Protein AF-A0A9Q1DMK6-F1 (afdb_monomer_lite)

InterPro domains:
  IPR000500 Connexin [PR00206] (21-45)
  IPR000500 Connexin [PR00206] (52-74)
  IPR000500 Connexin [PR00206] (77-97)
  IPR000500 Connexin [PTHR11984] (1-114)
  IPR013092 Connexin, N-terminal [PF00029] (3-122)
  IPR013092 Connexin, N-terminal [SM00037] (43-76)
  IPR017990 Connexin, conserved site [PS00407] (54-67)
  IPR038359 Connexin, N-terminal domain superfamily [G3DSA:1.20.1440.80] (2-142)

Foldseek 3Di:
DDCPVVVVVLLVLLQDDDDPPVNVVVSVVLVVLVVCCVVCVCPPVVCVLVPQDDPDPDPPPSVVVCCVVPVDDPSNVSVVVSCVVCVVSSVVSVVVVVVVVVVVVVVVVVVVVVVVVVVVVVVVVVVVVVPDDPPPDPCPDDDDD

pLDDT: mean 74.29, std 15.02, range [36.53, 93.12]

Secondary structure (DSSP, 8-state):
---HHHHHHHHHHTTSSS-HHHHHHHHHHHHHHHHHHHHHHHHHSSSHHHH---S---TTHHHHHHHHH-SS-HHHHHHHHHHHHHHHHHHHHHHHHHHHHHHHHHHHHHHHHHHHHHHHHHHHHHHHHHTS-TT-S--------

Sequence (145 aa):
MGDWSFLATLLDKVQTHSTVVGKVWLTVLFVFRILVLSAGAEKVWGDEQSGFICNTQQPGCKNVCYDHAFPISHIRFWVMQIIFVSTPTLLYLGHVMLIVHKENKLRRRLQNQVCHTLKKTVTDIETLTEKVPPDSLPSSQKLSS

Structure (mmCIF, N/CA/C/O backbone):
data_AF-A0A9Q1DMK6-F1
#
_entry.id   AF-A0A9Q1DMK6-F1
#
loop_
_atom_site.group_PDB
_atom_site.id
_atom_site.type_symbol
_atom_site.label_atom_id
_atom_site.label_alt_id
_atom_site.label_comp_id
_atom_site.label_asym_id
_atom_site.label_entity_id
_atom_site.label_seq_id
_atom_site.pdbx_PDB_ins_code
_atom_site.Cartn_x
_atom_site.Cartn_y
_atom_site.Cartn_z
_atom_site.occupancy
_atom_site.B_iso_or_equiv
_atom_site.auth_seq_id
_atom_site.auth_comp_id
_atom_site.auth_asym_id
_atom_site.auth_atom_id
_atom_site.pdbx_PDB_model_num
ATOM 1 N N . MET A 1 1 ? -10.652 14.085 2.291 1.00 39.91 1 MET A N 1
ATOM 2 C CA . MET A 1 1 ? -10.994 13.169 1.183 1.00 39.91 1 MET A CA 1
ATOM 3 C C . MET A 1 1 ? -9.686 12.568 0.700 1.00 39.91 1 MET A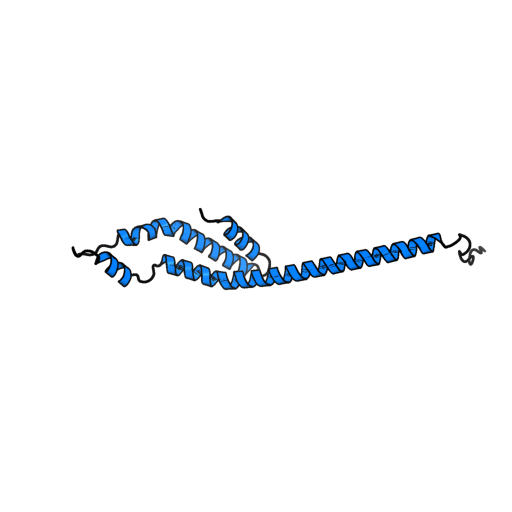 C 1
ATOM 5 O O . MET A 1 1 ? -8.922 13.277 0.071 1.00 39.91 1 MET A O 1
ATOM 9 N N . GLY A 1 2 ? -9.351 11.358 1.156 1.00 49.00 2 GLY A N 1
ATOM 10 C CA . GLY A 1 2 ? -8.062 10.722 0.856 1.00 49.00 2 GLY A CA 1
ATOM 11 C C . GLY A 1 2 ? -8.008 10.211 -0.582 1.00 49.00 2 GLY A C 1
ATOM 12 O O . GLY A 1 2 ? -9.018 9.749 -1.105 1.00 49.00 2 GLY A O 1
ATOM 13 N N . ASP A 1 3 ? -6.845 10.315 -1.219 1.00 58.41 3 ASP A N 1
ATOM 14 C CA . ASP A 1 3 ? -6.626 10.000 -2.632 1.00 58.41 3 ASP A CA 1
ATOM 15 C C . ASP A 1 3 ? -6.710 8.491 -2.926 1.00 58.41 3 ASP A C 1
ATOM 17 O O . ASP A 1 3 ? -5.711 7.776 -3.033 1.00 58.41 3 ASP A O 1
ATOM 21 N N . TRP A 1 4 ? -7.934 7.996 -3.112 1.00 59.25 4 TRP A N 1
ATOM 22 C CA . TRP A 1 4 ? -8.226 6.630 -3.564 1.00 59.25 4 TRP A CA 1
ATOM 23 C C . TRP A 1 4 ? -7.644 6.317 -4.955 1.00 59.25 4 TRP A C 1
ATOM 25 O O . TRP A 1 4 ? -7.402 5.155 -5.285 1.00 59.25 4 TRP A O 1
ATOM 35 N N . SER A 1 5 ? -7.367 7.349 -5.759 1.00 57.75 5 SER A N 1
ATOM 36 C CA . SER A 1 5 ? -6.765 7.230 -7.093 1.00 57.75 5 SER A CA 1
ATOM 37 C C . SER A 1 5 ? -5.339 6.672 -7.049 1.00 57.75 5 SER A C 1
ATOM 39 O O . SER A 1 5 ? -4.951 5.887 -7.917 1.00 57.75 5 SER A O 1
ATOM 41 N N . PHE A 1 6 ? -4.562 7.013 -6.017 1.00 58.47 6 PHE A N 1
ATOM 42 C CA . PHE A 1 6 ? -3.190 6.535 -5.855 1.00 58.47 6 PHE A CA 1
ATOM 43 C C . PHE A 1 6 ? -3.158 5.047 -5.495 1.00 58.47 6 PHE A C 1
ATOM 45 O O . PHE A 1 6 ? -2.392 4.281 -6.083 1.00 58.47 6 PHE A O 1
ATOM 52 N N . LEU A 1 7 ? -4.055 4.619 -4.598 1.00 61.12 7 LEU A N 1
ATOM 53 C CA . LEU A 1 7 ? -4.217 3.210 -4.239 1.00 61.12 7 LEU A CA 1
ATOM 54 C C . LEU A 1 7 ? -4.661 2.373 -5.448 1.00 61.12 7 LEU A C 1
ATOM 56 O O . LEU A 1 7 ? -4.117 1.295 -5.682 1.00 61.12 7 LEU A O 1
ATOM 60 N N . ALA A 1 8 ? -5.597 2.898 -6.247 1.00 60.78 8 ALA A N 1
ATOM 61 C CA . ALA A 1 8 ? -6.071 2.252 -7.469 1.00 60.78 8 ALA A CA 1
ATOM 62 C C . ALA A 1 8 ? -4.956 2.112 -8.521 1.00 60.78 8 ALA A C 1
ATOM 64 O O . ALA A 1 8 ? -4.779 1.046 -9.105 1.00 60.78 8 ALA A O 1
ATOM 65 N N . THR A 1 9 ? -4.144 3.156 -8.708 1.00 62.00 9 THR A N 1
ATOM 66 C CA . THR A 1 9 ? -3.022 3.140 -9.664 1.00 62.00 9 THR A CA 1
ATOM 67 C C . THR A 1 9 ? -1.906 2.182 -9.229 1.00 62.00 9 THR A C 1
ATOM 69 O O . THR A 1 9 ? -1.246 1.559 -10.065 1.00 62.00 9 THR A O 1
ATOM 72 N N . LEU A 1 10 ? -1.679 2.047 -7.919 1.00 61.41 10 LEU A N 1
ATOM 73 C CA . LEU A 1 10 ? -0.743 1.065 -7.372 1.00 61.41 10 LEU A CA 1
ATOM 74 C C . LEU A 1 10 ? -1.257 -0.368 -7.547 1.00 61.41 10 LEU A C 1
ATOM 76 O O . LEU A 1 10 ? -0.474 -1.234 -7.932 1.00 61.41 10 LEU A O 1
ATOM 80 N N . LEU A 1 11 ? -2.552 -0.606 -7.324 1.00 62.22 11 LEU A N 1
ATOM 81 C CA . LEU A 1 11 ? -3.195 -1.906 -7.540 1.00 62.22 11 LEU A CA 1
ATOM 82 C C . LEU A 1 11 ? -3.091 -2.377 -8.995 1.00 62.22 11 LEU A C 1
ATOM 84 O O . LEU A 1 11 ? -2.756 -3.536 -9.234 1.00 62.22 11 LEU A O 1
ATOM 88 N N . ASP A 1 12 ? -3.285 -1.474 -9.952 1.00 60.03 12 ASP A N 1
ATOM 89 C CA . ASP A 1 12 ? -3.225 -1.787 -11.385 1.00 60.03 12 ASP A CA 1
ATOM 90 C C . ASP A 1 12 ? -1.797 -2.166 -11.840 1.00 60.03 12 ASP A C 1
ATOM 92 O O . ASP A 1 12 ? -1.575 -3.123 -12.587 1.00 60.03 12 ASP A O 1
ATOM 96 N N . LYS A 1 13 ? -0.774 -1.498 -11.287 1.00 58.75 13 LYS A N 1
ATOM 97 C CA . LYS A 1 13 ? 0.644 -1.811 -11.555 1.00 58.75 13 LYS A CA 1
ATOM 98 C C . LYS A 1 13 ? 1.130 -3.123 -10.940 1.00 58.75 13 LYS A C 1
ATOM 100 O O . LYS A 1 13 ? 2.105 -3.695 -11.432 1.00 58.75 13 LYS A O 1
ATOM 105 N N . VAL A 1 14 ? 0.474 -3.634 -9.895 1.00 56.94 14 VAL A N 1
ATOM 106 C CA . VAL A 1 14 ? 0.814 -4.932 -9.278 1.00 56.94 14 VAL A CA 1
ATOM 107 C C . VAL A 1 14 ? 0.598 -6.094 -10.253 1.00 56.94 14 VAL A C 1
ATOM 109 O O . VAL A 1 14 ? 1.218 -7.155 -10.113 1.00 56.94 14 VAL A O 1
ATOM 112 N N . GLN A 1 15 ? -0.215 -5.915 -11.292 1.00 51.44 15 GLN A N 1
ATOM 113 C CA . GLN A 1 15 ? -0.756 -7.017 -12.081 1.00 51.44 15 GLN A CA 1
ATOM 114 C C . GLN A 1 15 ? 0.221 -7.635 -13.103 1.00 51.44 15 GLN A C 1
ATOM 116 O O . GLN A 1 15 ? 0.090 -8.811 -13.431 1.00 51.44 15 GLN A O 1
ATOM 121 N N . THR A 1 16 ? 1.295 -6.964 -13.530 1.00 55.47 16 THR A N 1
ATOM 122 C CA . THR A 1 16 ? 1.891 -7.287 -14.850 1.00 55.47 16 THR A CA 1
ATOM 123 C C . THR A 1 16 ? 2.952 -8.412 -14.917 1.00 55.47 16 THR A C 1
ATOM 125 O O . THR A 1 16 ? 3.213 -8.911 -16.001 1.00 55.47 16 THR A O 1
ATOM 128 N N . HIS A 1 17 ? 3.558 -8.871 -13.806 1.00 52.81 17 HIS A N 1
ATOM 129 C CA . HIS A 1 17 ? 4.777 -9.727 -13.868 1.00 52.81 17 HIS A CA 1
ATOM 130 C C . HIS A 1 17 ? 4.883 -11.078 -13.084 1.00 52.81 17 HIS A C 1
ATOM 132 O O . HIS A 1 17 ? 5.999 -11.479 -12.774 1.00 52.81 17 HIS A O 1
ATOM 138 N N . SER A 1 18 ? 3.825 -11.841 -12.751 1.00 44.06 18 SER A N 1
ATOM 139 C CA . SER A 1 18 ? 4.000 -13.237 -12.237 1.00 44.06 18 SER A CA 1
ATOM 140 C C . SER A 1 18 ? 2.712 -14.069 -12.220 1.00 44.06 18 SER A C 1
ATOM 142 O O . SER A 1 18 ? 1.632 -13.490 -12.267 1.00 44.06 18 SER A O 1
ATOM 144 N N . THR A 1 19 ? 2.863 -15.402 -12.194 1.00 63.84 19 THR A N 1
ATOM 145 C CA . THR A 1 19 ? 1.852 -16.474 -12.354 1.00 63.84 19 THR A CA 1
ATOM 146 C C . THR A 1 19 ? 0.389 -16.065 -12.118 1.00 63.84 19 THR A C 1
ATOM 148 O O . THR A 1 19 ? -0.016 -15.660 -11.028 1.00 63.84 19 THR A O 1
ATOM 151 N N . VAL A 1 20 ? -0.422 -16.232 -13.171 1.00 60.09 20 VAL A N 1
ATOM 152 C CA . VAL A 1 20 ? -1.806 -15.733 -13.291 1.00 60.09 20 VAL A CA 1
ATOM 153 C C . VAL A 1 20 ? -2.685 -16.125 -12.098 1.00 60.09 20 VAL A C 1
ATOM 155 O O . VAL A 1 20 ? -3.423 -15.297 -11.577 1.00 60.09 20 VAL A O 1
ATOM 158 N N . VAL A 1 21 ? -2.564 -17.359 -11.607 1.00 66.69 21 VAL A N 1
ATOM 159 C CA . VAL A 1 21 ? -3.432 -17.891 -10.544 1.00 66.69 21 VAL A CA 1
ATOM 160 C C . VAL A 1 21 ? -3.136 -17.262 -9.177 1.00 66.69 21 VAL A C 1
ATOM 162 O O . VAL A 1 21 ? -4.055 -16.817 -8.493 1.00 66.69 21 VAL A O 1
ATOM 165 N N . GLY A 1 22 ? -1.859 -17.165 -8.788 1.00 62.78 22 GLY A N 1
ATOM 166 C CA . GLY A 1 22 ? -1.464 -16.593 -7.495 1.00 62.78 22 GLY A CA 1
ATOM 167 C C . GLY A 1 22 ? -1.722 -15.088 -7.420 1.00 62.78 22 GLY A C 1
ATOM 168 O O . GLY A 1 22 ? -2.146 -14.583 -6.382 1.00 62.78 22 GLY A O 1
ATOM 169 N N . LYS A 1 23 ? -1.546 -14.376 -8.539 1.00 66.94 23 LYS A N 1
ATOM 170 C CA . LYS A 1 23 ? -1.864 -12.948 -8.625 1.00 66.94 23 LYS A CA 1
ATOM 171 C C . LYS A 1 23 ? -3.345 -12.658 -8.540 1.00 66.94 23 LYS A C 1
ATOM 173 O O . LYS A 1 23 ? -3.729 -11.797 -7.761 1.00 66.94 23 LYS A O 1
ATOM 178 N N . VAL A 1 24 ? -4.168 -13.358 -9.317 1.00 71.94 24 VAL A N 1
ATOM 179 C CA . VAL A 1 24 ? -5.616 -13.123 -9.294 1.00 71.94 24 VAL A CA 1
ATOM 180 C C . VAL A 1 24 ? -6.160 -13.405 -7.896 1.00 71.94 24 VAL A C 1
ATOM 182 O O . VAL A 1 24 ? -6.888 -12.580 -7.356 1.00 71.94 24 VAL A O 1
ATOM 185 N N . TRP A 1 25 ? -5.727 -14.496 -7.259 1.00 71.19 25 TRP A N 1
ATOM 186 C CA . TRP A 1 25 ? -6.153 -14.832 -5.902 1.00 71.19 25 TRP A CA 1
ATOM 187 C C . TRP A 1 25 ? -5.726 -13.787 -4.860 1.00 71.19 25 TRP A C 1
ATOM 189 O O . TRP A 1 25 ? -6.555 -13.322 -4.078 1.00 71.19 25 TRP A O 1
ATOM 199 N N . LEU A 1 26 ? -4.455 -13.367 -4.865 1.00 70.75 26 LEU A N 1
ATOM 200 C CA . LEU A 1 26 ? -3.955 -12.362 -3.920 1.00 70.75 26 LEU A CA 1
ATOM 201 C 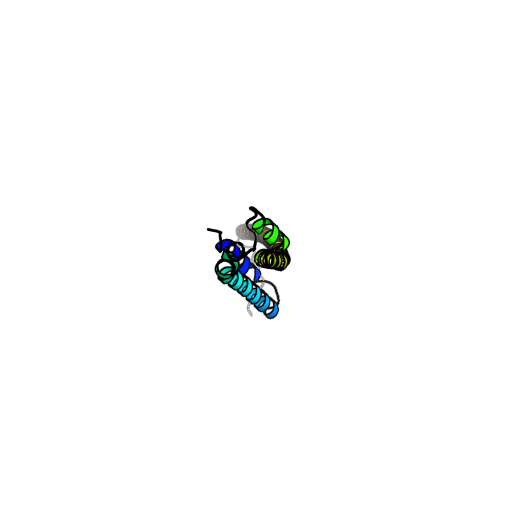C . LEU A 1 26 ? -4.589 -10.985 -4.143 1.00 70.75 26 LEU A C 1
ATOM 203 O O . LE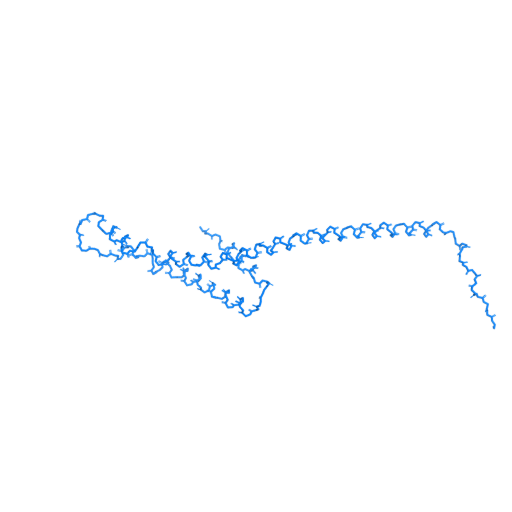U A 1 26 ? -4.956 -10.333 -3.168 1.00 70.75 26 LEU A O 1
ATOM 207 N N . THR A 1 27 ? -4.769 -10.555 -5.394 1.00 73.12 27 THR A N 1
ATOM 208 C CA . THR A 1 27 ? -5.412 -9.274 -5.714 1.00 73.12 27 THR A CA 1
ATOM 209 C C . THR A 1 27 ? -6.886 -9.284 -5.319 1.00 73.12 27 THR A C 1
ATOM 211 O O . THR A 1 27 ? -7.346 -8.338 -4.682 1.00 73.12 27 THR A O 1
ATOM 214 N N . VAL A 1 28 ? -7.620 -10.361 -5.615 1.00 75.31 28 VAL A N 1
ATOM 215 C CA . VAL A 1 28 ? -9.028 -10.505 -5.208 1.00 75.31 28 VAL A CA 1
ATOM 216 C C . VAL A 1 28 ? -9.156 -10.489 -3.686 1.00 75.31 28 VAL A C 1
ATOM 218 O O . VAL A 1 28 ? -9.978 -9.741 -3.159 1.00 75.31 28 VAL A O 1
ATOM 221 N N . LEU A 1 29 ? -8.315 -11.236 -2.962 1.00 75.38 29 LEU A N 1
ATOM 222 C CA . LEU A 1 29 ? -8.321 -11.227 -1.496 1.00 75.38 29 LEU A CA 1
ATOM 223 C C . LEU A 1 29 ? -7.959 -9.858 -0.913 1.00 75.38 29 LEU A C 1
ATOM 225 O O . LEU A 1 29 ? -8.553 -9.443 0.082 1.00 75.38 29 LEU A O 1
ATOM 229 N N . PHE A 1 30 ? -7.004 -9.153 -1.516 1.00 75.75 30 PHE A N 1
ATOM 230 C CA . PHE A 1 30 ? -6.594 -7.828 -1.066 1.00 75.75 30 PHE A CA 1
ATOM 231 C C . PHE A 1 30 ? -7.712 -6.795 -1.260 1.00 75.75 30 PHE A C 1
ATOM 233 O O . PHE A 1 30 ? -8.053 -6.076 -0.321 1.00 75.75 30 PHE A O 1
ATOM 240 N N . VAL A 1 31 ? -8.339 -6.773 -2.439 1.00 78.19 31 VAL A N 1
ATOM 241 C CA . VAL A 1 31 ? -9.468 -5.879 -2.742 1.00 78.19 31 VAL A CA 1
ATOM 242 C C . VAL A 1 31 ? -10.677 -6.210 -1.870 1.00 78.19 31 VAL A C 1
ATOM 244 O O . VAL A 1 31 ? -11.257 -5.306 -1.275 1.00 78.19 31 VAL A O 1
ATOM 247 N N . PHE A 1 32 ? -11.021 -7.490 -1.716 1.00 78.06 32 PHE A N 1
ATOM 248 C CA . PHE A 1 32 ? -12.107 -7.922 -0.837 1.00 78.06 32 PHE A CA 1
ATOM 249 C C . PHE A 1 32 ? -11.871 -7.486 0.615 1.00 78.06 32 PHE A C 1
ATOM 251 O O . PHE A 1 32 ? -12.776 -6.948 1.248 1.00 78.06 32 PHE A O 1
ATOM 258 N N . ARG A 1 33 ? -10.644 -7.636 1.136 1.00 77.75 33 ARG A N 1
ATOM 259 C CA . ARG A 1 33 ? -10.295 -7.185 2.494 1.00 77.75 33 ARG A CA 1
ATOM 260 C C . ARG A 1 33 ? -10.415 -5.674 2.668 1.00 77.75 33 ARG A C 1
ATOM 262 O O . ARG A 1 33 ? -10.944 -5.239 3.688 1.00 77.75 33 ARG A O 1
ATOM 269 N N . ILE A 1 34 ? -9.956 -4.880 1.698 1.00 77.50 34 ILE A N 1
ATOM 270 C CA . ILE A 1 34 ? -10.116 -3.419 1.750 1.00 77.50 34 ILE A CA 1
ATOM 271 C C . ILE A 1 34 ? -11.596 -3.039 1.682 1.00 77.50 34 ILE A C 1
ATOM 273 O O . ILE A 1 34 ? -12.031 -2.203 2.468 1.00 77.50 34 ILE A O 1
ATOM 277 N N . LEU A 1 35 ? -12.380 -3.674 0.807 1.00 78.81 35 LEU A N 1
ATOM 278 C CA . LEU A 1 35 ? -13.816 -3.416 0.691 1.00 78.81 35 LEU A CA 1
ATOM 279 C C . LEU A 1 35 ? -14.559 -3.739 1.990 1.00 78.81 35 LEU A C 1
ATOM 281 O O . LEU A 1 35 ? -15.295 -2.887 2.480 1.00 78.81 35 LEU A O 1
ATOM 285 N N . VAL A 1 36 ? -14.318 -4.909 2.589 1.00 79.75 36 VAL A N 1
ATOM 286 C CA . VAL A 1 36 ? -14.936 -5.313 3.865 1.00 79.75 36 VAL A CA 1
ATOM 287 C C . VAL A 1 36 ? -14.567 -4.350 4.991 1.00 79.75 36 VAL A C 1
ATOM 289 O O . VAL A 1 36 ? -15.447 -3.935 5.743 1.00 79.75 36 VAL A O 1
ATOM 292 N N . LEU A 1 37 ? -13.300 -3.938 5.087 1.00 74.75 37 LEU A N 1
ATOM 293 C CA . LEU A 1 37 ? -12.898 -2.931 6.069 1.00 74.75 37 LEU A CA 1
ATOM 294 C C . LEU A 1 37 ? -13.539 -1.575 5.785 1.00 74.75 37 LEU A C 1
ATOM 296 O O . LEU A 1 37 ? -14.042 -0.958 6.707 1.00 74.75 37 LEU A O 1
ATOM 300 N N . SER A 1 38 ? -13.579 -1.114 4.536 1.00 71.50 38 SER A N 1
ATOM 301 C CA . SER A 1 38 ? -14.171 0.189 4.203 1.00 71.50 38 SER A CA 1
ATOM 302 C C . SER A 1 38 ? -15.684 0.236 4.440 1.00 71.50 38 SER A C 1
ATOM 304 O O . SER A 1 38 ? -16.195 1.241 4.922 1.00 71.50 38 SER A O 1
ATOM 306 N N . ALA A 1 39 ? -16.399 -0.857 4.162 1.00 75.06 39 ALA A N 1
ATOM 307 C CA . ALA A 1 39 ? -17.844 -0.945 4.351 1.00 75.06 39 ALA A CA 1
ATOM 308 C C . ALA A 1 39 ? -18.234 -1.213 5.815 1.00 75.06 39 ALA A C 1
ATOM 310 O O . ALA A 1 39 ? -19.313 -0.810 6.249 1.00 75.06 39 ALA A O 1
ATOM 311 N N . GLY A 1 40 ? -17.376 -1.911 6.567 1.00 67.69 40 GLY A N 1
ATOM 312 C CA . GLY A 1 40 ? -17.642 -2.323 7.945 1.00 67.69 40 GLY A CA 1
ATOM 313 C C . GLY A 1 40 ? -17.058 -1.402 9.018 1.00 67.69 40 GLY A C 1
ATOM 314 O O . GLY A 1 40 ? -17.652 -1.291 10.087 1.00 67.69 40 GLY A O 1
ATOM 315 N N . ALA A 1 41 ? -15.929 -0.732 8.761 1.00 68.00 41 ALA A N 1
ATOM 316 C CA . ALA A 1 41 ? -15.176 -0.020 9.799 1.00 68.00 41 ALA A CA 1
ATOM 317 C C . ALA A 1 41 ? -15.977 1.110 10.447 1.00 68.00 41 ALA A C 1
ATOM 319 O O . ALA A 1 41 ? -16.015 1.192 11.668 1.00 68.00 41 ALA A O 1
ATOM 320 N N . GLU A 1 42 ? -16.656 1.949 9.664 1.00 62.44 42 GLU A N 1
ATOM 321 C CA . GLU A 1 42 ? -17.420 3.059 10.248 1.00 62.44 42 GLU A CA 1
ATOM 322 C C . GLU A 1 42 ? -18.730 2.597 10.895 1.00 62.44 42 GLU A C 1
ATOM 324 O O . GLU A 1 42 ? -19.181 3.194 11.866 1.00 62.44 42 GLU A O 1
ATOM 329 N N . LYS A 1 43 ? -19.342 1.523 10.378 1.00 65.62 43 LYS A N 1
ATOM 330 C CA . LYS A 1 43 ? -20.690 1.102 10.784 1.00 65.62 43 LYS A CA 1
ATOM 331 C C . LYS A 1 43 ? -20.727 0.127 11.960 1.00 65.62 43 LYS A C 1
ATOM 333 O O . LYS A 1 43 ? -21.757 0.042 12.614 1.00 65.62 43 LYS A O 1
ATOM 338 N N . VAL A 1 44 ? -19.659 -0.643 12.171 1.00 68.50 44 VAL A N 1
ATOM 339 C CA . VAL A 1 44 ? -19.580 -1.692 13.209 1.00 68.50 44 VAL A CA 1
ATOM 340 C C . VAL A 1 44 ? -18.603 -1.318 14.329 1.00 68.50 44 VAL A C 1
ATOM 342 O O . VAL A 1 44 ? -18.750 -1.788 15.451 1.00 68.50 44 VAL A O 1
ATOM 345 N N . TRP A 1 45 ? -17.608 -0.481 14.025 1.00 70.06 45 TRP A N 1
ATOM 346 C CA . TRP A 1 45 ? -16.526 -0.095 14.939 1.00 70.06 45 TRP A CA 1
ATOM 347 C C . TRP A 1 45 ? -16.445 1.434 15.138 1.00 70.06 45 TRP A C 1
ATOM 349 O O . TRP A 1 45 ? -15.497 1.951 15.719 1.00 70.06 45 TRP A O 1
ATOM 359 N N . GLY A 1 46 ? -17.433 2.201 14.665 1.00 67.31 46 GLY A N 1
ATOM 360 C CA . GLY A 1 46 ? -17.493 3.651 14.899 1.00 67.31 46 GLY A CA 1
ATOM 361 C C . GLY A 1 46 ? -17.995 4.024 16.300 1.00 67.31 46 GLY A C 1
ATOM 362 O O . GLY A 1 46 ? -17.662 5.087 16.822 1.00 67.31 46 GLY A O 1
ATOM 363 N N . ASP A 1 47 ? -18.781 3.147 16.922 1.00 68.06 47 ASP A N 1
ATOM 364 C CA . ASP A 1 47 ? -19.544 3.382 18.150 1.00 68.06 47 ASP A CA 1
ATOM 365 C C . ASP A 1 47 ? -19.081 2.534 19.349 1.00 68.06 47 ASP A C 1
ATOM 367 O O . ASP A 1 47 ? -19.593 2.714 20.456 1.00 68.06 47 ASP A O 1
ATOM 371 N N . GLU A 1 48 ? -18.061 1.690 19.183 1.00 73.31 48 GLU A N 1
ATOM 372 C CA . GLU A 1 48 ? -17.540 0.769 20.208 1.00 73.31 48 GLU A CA 1
ATOM 373 C C . GLU A 1 48 ? -17.137 1.460 21.526 1.00 73.31 48 GLU A C 1
ATOM 375 O O . GLU A 1 48 ? -17.469 0.979 22.612 1.00 73.31 48 GLU A O 1
ATOM 380 N N . GLN A 1 49 ? -16.526 2.648 21.465 1.00 72.25 49 GLN A N 1
ATOM 381 C CA . GLN A 1 49 ? -16.190 3.418 22.670 1.00 72.25 49 GLN A CA 1
ATOM 382 C C . GLN A 1 49 ? -17.429 4.041 23.342 1.00 72.25 49 GLN A C 1
ATOM 384 O O . GLN A 1 49 ? -17.478 4.209 24.566 1.00 72.25 49 GLN A O 1
ATOM 389 N N . SER A 1 50 ? -18.460 4.373 22.562 1.00 74.56 50 SER A N 1
ATOM 390 C CA . SER A 1 50 ? -19.705 4.943 23.084 1.00 74.56 50 SER A CA 1
ATOM 391 C C . SER A 1 50 ? -20.601 3.872 23.721 1.00 74.56 50 SER A C 1
ATOM 393 O O . SER A 1 50 ? -21.114 4.111 24.817 1.00 74.56 50 SER A O 1
ATOM 395 N N . GLY A 1 51 ? -20.670 2.675 23.125 1.00 78.69 51 GLY A N 1
ATOM 396 C CA . GLY A 1 51 ? -21.449 1.525 23.596 1.00 78.69 51 GLY A CA 1
ATOM 397 C C . GLY A 1 51 ? -20.846 0.768 24.784 1.00 78.69 51 GLY A C 1
ATOM 398 O O . GLY A 1 51 ? -21.524 -0.058 25.388 1.00 78.69 51 GLY A O 1
ATOM 399 N N . PHE A 1 52 ? -19.598 1.053 25.167 1.00 83.81 52 PHE A N 1
ATOM 400 C CA . PHE A 1 52 ? -18.971 0.447 26.344 1.00 83.81 52 PHE A CA 1
ATOM 401 C C . PHE A 1 52 ? -19.575 1.001 27.650 1.00 83.81 52 PHE A C 1
ATOM 403 O O . PHE A 1 52 ? -19.538 2.209 27.897 1.00 83.81 52 PHE A O 1
ATOM 410 N N . ILE A 1 53 ? -20.140 0.142 28.503 1.00 87.50 53 ILE A N 1
ATOM 411 C CA . ILE A 1 53 ? -20.817 0.547 29.748 1.00 87.50 53 ILE A CA 1
ATOM 412 C C . ILE A 1 53 ? -19.984 0.094 30.950 1.00 87.50 53 ILE A C 1
ATOM 414 O O . ILE A 1 53 ? -19.680 -1.087 31.090 1.00 87.50 53 ILE A O 1
ATOM 418 N N . CYS A 1 54 ? -19.664 1.026 31.851 1.00 90.38 54 CYS A N 1
ATOM 419 C CA . CYS A 1 54 ? -19.092 0.717 33.162 1.00 90.38 54 CYS A CA 1
ATOM 420 C C . CYS A 1 54 ? -20.115 1.023 34.257 1.00 90.38 54 CYS A C 1
ATOM 422 O O . CYS A 1 54 ? -20.687 2.111 34.285 1.00 90.38 54 CYS A O 1
ATOM 424 N N . ASN A 1 55 ? -20.307 0.088 35.190 1.00 89.38 55 ASN A N 1
ATOM 425 C CA . ASN A 1 55 ? -21.195 0.261 36.339 1.00 89.38 55 ASN A CA 1
ATOM 426 C C . ASN A 1 55 ? -20.479 1.019 37.473 1.00 89.38 55 ASN A C 1
ATOM 428 O O . ASN A 1 55 ? -20.115 0.448 38.498 1.00 89.38 55 ASN A O 1
ATOM 432 N N . THR A 1 56 ? -20.176 2.295 37.241 1.00 88.19 56 THR A N 1
ATOM 433 C CA . THR A 1 56 ? -19.518 3.178 38.214 1.00 88.19 56 THR A CA 1
ATOM 434 C C . THR A 1 56 ? -19.823 4.639 37.901 1.00 88.19 56 THR A C 1
ATOM 436 O O . THR A 1 56 ? -19.912 5.021 36.736 1.00 88.19 56 THR A O 1
ATOM 439 N N . GLN A 1 57 ? -19.953 5.471 38.938 1.00 87.75 57 GLN A N 1
ATOM 440 C CA . GLN A 1 57 ? -20.115 6.925 38.792 1.00 87.75 57 GLN A CA 1
ATOM 441 C C . GLN A 1 57 ? -18.777 7.679 38.796 1.00 87.75 57 GLN A C 1
ATOM 443 O O . GLN A 1 57 ? -18.751 8.909 38.783 1.00 87.75 57 GLN A O 1
ATOM 448 N N . GLN A 1 58 ? -17.653 6.961 38.843 1.00 89.00 58 GLN A N 1
ATOM 449 C CA . GLN A 1 58 ? -16.342 7.583 38.949 1.00 89.00 58 GLN A CA 1
ATOM 450 C C . GLN A 1 58 ? -15.892 8.161 37.593 1.00 89.00 58 GLN A C 1
ATOM 452 O O . GLN A 1 58 ? -15.807 7.414 36.607 1.00 89.00 58 GLN A O 1
ATOM 457 N N . PRO A 1 59 ? -15.584 9.472 37.510 1.00 87.62 59 PRO A N 1
ATOM 458 C CA . PRO A 1 59 ? -15.181 10.101 36.258 1.00 87.62 59 PRO A CA 1
ATOM 459 C C . PRO A 1 59 ? -13.865 9.495 35.758 1.00 87.62 59 PRO A C 1
ATOM 461 O O . PRO A 1 59 ? -12.943 9.243 36.530 1.00 87.62 59 PRO A O 1
ATOM 464 N N . GLY A 1 60 ? -13.785 9.225 34.455 1.00 87.75 60 GLY A N 1
ATOM 465 C CA . GLY A 1 60 ? -12.595 8.655 33.814 1.00 87.75 60 GLY A CA 1
ATOM 466 C C . GLY A 1 60 ? -12.463 7.127 33.886 1.00 87.75 60 GLY A C 1
ATOM 467 O O . GLY A 1 60 ? -11.708 6.568 33.092 1.00 87.75 60 GLY A O 1
ATOM 468 N N . CYS A 1 61 ? -13.231 6.423 34.731 1.00 90.62 61 CYS A N 1
ATOM 469 C CA . CYS A 1 61 ? -13.138 4.958 34.836 1.00 90.62 61 CYS A CA 1
ATOM 470 C C . CYS A 1 61 ? -13.463 4.251 33.508 1.00 90.62 61 CYS A C 1
ATOM 472 O O . CYS A 1 61 ? -12.750 3.331 33.112 1.00 90.62 61 CYS A O 1
ATOM 474 N N . LYS A 1 62 ? -14.469 4.742 32.769 1.00 88.31 62 LYS A N 1
ATOM 475 C CA . LYS A 1 62 ? -14.825 4.225 31.438 1.00 88.31 62 LYS A CA 1
ATOM 476 C C . LYS A 1 62 ? -13.648 4.289 30.454 1.00 88.31 62 LYS A C 1
ATOM 478 O O . LYS A 1 62 ? -13.431 3.327 29.729 1.00 88.31 62 LYS A O 1
ATOM 483 N N . ASN A 1 63 ? -12.867 5.374 30.460 1.00 87.25 63 ASN A N 1
ATOM 484 C CA . ASN A 1 63 ? -11.710 5.518 29.569 1.00 87.25 63 ASN A CA 1
ATOM 485 C C . ASN A 1 63 ? -10.596 4.527 29.916 1.00 87.25 63 ASN A C 1
ATOM 487 O O . ASN A 1 63 ? -10.059 3.888 29.020 1.00 87.25 63 ASN A O 1
ATOM 491 N N . VAL A 1 64 ? -10.277 4.379 31.205 1.00 90.31 64 VAL A N 1
ATOM 492 C CA . VAL A 1 64 ? -9.213 3.467 31.652 1.00 90.31 64 VAL A CA 1
ATOM 493 C C . VAL A 1 64 ? -9.616 2.008 31.438 1.00 90.31 64 VAL A C 1
ATOM 495 O O . VAL A 1 64 ? -8.819 1.223 30.939 1.00 90.31 64 VAL A O 1
ATOM 498 N N . CYS A 1 65 ? -10.862 1.637 31.756 1.00 89.94 65 CYS A N 1
ATOM 499 C CA . CYS A 1 65 ? -11.360 0.284 31.494 1.00 89.94 65 CYS A CA 1
ATOM 500 C C . CYS A 1 65 ? -11.392 -0.039 29.998 1.00 89.94 65 CYS A C 1
ATOM 502 O O . CYS A 1 65 ? -11.074 -1.164 29.625 1.00 89.94 65 CYS A O 1
ATOM 504 N N . TYR A 1 66 ? -11.753 0.926 29.150 1.00 87.88 66 TYR A N 1
ATOM 505 C CA . TYR A 1 66 ? -11.749 0.732 27.703 1.00 87.88 66 TYR A CA 1
ATOM 506 C C . TYR A 1 66 ? -10.329 0.505 27.166 1.00 87.88 66 TYR A C 1
ATOM 508 O O . TYR A 1 66 ? -10.102 -0.466 26.448 1.00 87.88 66 TYR A O 1
ATOM 516 N N . ASP A 1 67 ? -9.371 1.343 27.572 1.00 88.56 67 ASP A N 1
ATOM 517 C CA . ASP A 1 67 ? -7.959 1.213 27.185 1.00 88.56 67 ASP A CA 1
ATOM 518 C C . ASP A 1 67 ? -7.348 -0.109 27.678 1.00 88.56 67 ASP A C 1
ATOM 520 O O . ASP A 1 67 ? -6.595 -0.770 26.965 1.00 88.56 67 ASP A O 1
ATOM 524 N N . HIS A 1 68 ? -7.739 -0.557 28.875 1.00 88.69 68 HIS A N 1
ATOM 525 C CA . HIS A 1 68 ? -7.224 -1.798 29.442 1.00 88.69 68 HIS A CA 1
ATOM 526 C C . HIS A 1 68 ? -7.840 -3.059 28.817 1.00 88.69 68 HIS A C 1
ATOM 528 O O . HIS A 1 68 ? -7.135 -4.048 28.616 1.00 88.69 68 HIS A O 1
ATOM 534 N N . ALA A 1 69 ? -9.138 -3.035 28.499 1.00 86.88 69 ALA A N 1
ATOM 535 C CA . ALA A 1 69 ? -9.829 -4.152 27.856 1.00 86.88 69 ALA A CA 1
ATOM 536 C C . ALA A 1 69 ? -9.461 -4.289 26.369 1.00 86.88 69 ALA A C 1
ATOM 538 O O . ALA A 1 69 ? -9.377 -5.405 25.855 1.00 86.88 69 ALA A O 1
ATOM 539 N N . PHE A 1 70 ? -9.217 -3.166 25.688 1.00 83.88 70 PHE A N 1
ATOM 540 C CA . PHE A 1 70 ? -8.924 -3.115 24.257 1.00 83.88 70 PHE A CA 1
ATOM 541 C C . PHE A 1 70 ? -7.672 -2.269 23.969 1.00 83.88 70 PHE A C 1
ATOM 543 O O . PHE A 1 70 ? -7.774 -1.221 23.327 1.00 83.88 70 PHE A O 1
ATOM 550 N N . PRO A 1 71 ? -6.470 -2.736 24.362 1.00 81.62 71 PRO A N 1
ATOM 551 C CA . PRO A 1 71 ? -5.225 -1.984 24.168 1.00 81.62 71 PRO A CA 1
ATOM 552 C C . PRO A 1 71 ? -4.913 -1.717 22.686 1.00 81.62 71 PRO A C 1
ATOM 554 O O . PRO A 1 71 ? -4.233 -0.754 22.338 1.00 81.62 71 PRO A O 1
ATOM 557 N N . ILE A 1 72 ? -5.413 -2.573 21.786 1.00 81.00 72 ILE A N 1
ATOM 558 C CA . ILE A 1 72 ? -5.372 -2.379 20.335 1.00 81.00 72 ILE A CA 1
ATOM 559 C C . ILE A 1 72 ? -6.754 -2.730 19.783 1.00 81.00 72 ILE A C 1
ATOM 561 O O . ILE A 1 72 ? -7.217 -3.858 19.949 1.00 81.00 72 ILE A O 1
ATOM 565 N N . SER A 1 73 ? -7.406 -1.786 19.095 1.00 80.25 73 SER A N 1
ATOM 566 C CA . SER A 1 73 ? -8.692 -2.065 18.453 1.00 80.25 73 SER A CA 1
ATOM 567 C C . SER A 1 73 ? -8.528 -3.034 17.282 1.00 80.25 73 SER A C 1
ATOM 569 O O . SER A 1 73 ? -7.512 -3.047 16.576 1.00 80.25 73 SER A O 1
ATOM 571 N N . HIS A 1 74 ? -9.558 -3.843 17.045 1.00 77.06 74 HIS A N 1
ATOM 572 C CA . HIS A 1 74 ? -9.531 -4.869 16.007 1.00 77.06 74 HIS A CA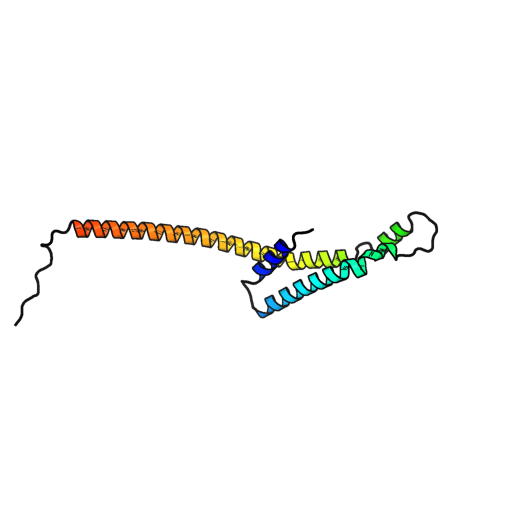 1
ATOM 573 C C . HIS A 1 74 ? -9.277 -4.244 14.622 1.00 77.06 74 HIS A C 1
ATOM 575 O O . HIS A 1 74 ? -8.446 -4.735 13.859 1.00 77.06 74 HIS A O 1
ATOM 581 N N . ILE A 1 75 ? -9.889 -3.091 14.335 1.00 78.31 75 ILE A N 1
ATOM 582 C CA . ILE A 1 75 ? -9.660 -2.329 13.099 1.00 78.31 75 ILE A CA 1
ATOM 583 C C . ILE A 1 75 ? -8.186 -1.950 12.921 1.00 78.31 75 ILE A C 1
ATOM 585 O O . ILE A 1 75 ? -7.625 -2.158 11.844 1.00 78.31 75 ILE A O 1
ATOM 589 N N . ARG A 1 76 ? -7.530 -1.432 13.969 1.00 80.06 76 ARG A N 1
ATOM 590 C CA . ARG A 1 76 ? -6.110 -1.041 13.907 1.00 80.06 76 ARG A CA 1
ATOM 591 C C . ARG A 1 76 ? -5.226 -2.250 13.597 1.00 80.06 76 ARG A C 1
ATOM 593 O O . ARG A 1 76 ? -4.321 -2.138 12.772 1.00 80.06 76 ARG A O 1
ATOM 600 N N . PHE A 1 77 ? -5.522 -3.407 14.189 1.00 82.25 77 PHE A N 1
ATOM 601 C CA . PHE A 1 77 ? -4.811 -4.653 13.900 1.00 82.25 77 PHE A CA 1
ATOM 602 C C . PHE A 1 77 ? -4.975 -5.096 12.435 1.00 82.25 77 PHE A C 1
ATOM 604 O O . PHE A 1 77 ? -3.981 -5.383 11.765 1.00 82.25 77 PHE A O 1
ATOM 611 N N . TRP A 1 78 ? -6.202 -5.087 11.902 1.00 80.94 78 TRP A N 1
ATOM 612 C CA . TRP A 1 78 ? -6.463 -5.446 10.500 1.00 80.94 78 TRP A CA 1
ATOM 613 C C . TRP A 1 78 ? -5.768 -4.509 9.511 1.00 80.94 78 TRP A C 1
ATOM 615 O O . TRP A 1 78 ? -5.200 -4.970 8.519 1.00 80.94 78 TRP A O 1
ATOM 625 N N . VAL A 1 79 ? -5.761 -3.204 9.789 1.00 77.44 79 VAL A N 1
ATOM 626 C CA . VAL A 1 79 ? -5.051 -2.220 8.961 1.00 77.44 79 VAL A CA 1
ATOM 627 C C . VAL A 1 79 ? -3.550 -2.509 8.945 1.00 77.44 79 VAL A C 1
ATOM 629 O O . VAL A 1 79 ? -2.957 -2.581 7.868 1.00 77.44 79 VAL A O 1
ATOM 632 N N . MET A 1 80 ? -2.938 -2.754 10.109 1.00 78.56 80 MET A N 1
ATOM 633 C CA . MET A 1 80 ? -1.519 -3.121 10.177 1.00 78.56 80 MET A CA 1
ATOM 634 C C . MET A 1 80 ? -1.237 -4.416 9.410 1.00 78.56 80 MET A C 1
ATOM 636 O O . MET A 1 80 ? -0.263 -4.481 8.662 1.00 78.56 80 MET A O 1
ATOM 640 N N . GLN A 1 81 ? -2.113 -5.418 9.507 1.00 81.31 81 GLN A N 1
ATOM 641 C CA . GLN A 1 81 ? -1.972 -6.665 8.754 1.00 81.31 81 GLN A CA 1
ATOM 642 C C . GLN A 1 81 ? -1.973 -6.424 7.234 1.00 81.31 81 GLN A C 1
ATOM 644 O O . GLN A 1 81 ? -1.153 -6.998 6.520 1.00 81.31 81 GLN A O 1
ATOM 649 N N . ILE A 1 82 ? -2.852 -5.554 6.727 1.00 78.12 82 ILE A N 1
ATOM 650 C CA . ILE A 1 82 ? -2.899 -5.195 5.300 1.00 78.12 82 ILE A CA 1
ATOM 651 C C . ILE A 1 82 ? -1.627 -4.465 4.868 1.00 78.12 82 ILE A C 1
ATOM 653 O O . ILE A 1 82 ? -1.086 -4.762 3.798 1.00 78.12 82 ILE A O 1
ATOM 657 N N . ILE A 1 83 ? -1.118 -3.550 5.692 1.00 79.62 83 ILE A N 1
ATOM 658 C CA . ILE A 1 83 ? 0.141 -2.844 5.419 1.00 79.62 83 ILE A CA 1
ATOM 659 C C . ILE A 1 83 ? 1.298 -3.845 5.343 1.00 79.62 83 ILE A C 1
ATOM 661 O O . ILE A 1 83 ? 2.042 -3.856 4.363 1.00 79.62 83 ILE A O 1
ATOM 665 N N . PHE A 1 84 ? 1.425 -4.741 6.322 1.00 80.75 84 PHE A N 1
ATOM 666 C CA . PHE A 1 84 ? 2.483 -5.752 6.329 1.00 80.75 84 PHE A CA 1
ATOM 667 C C . PHE A 1 84 ? 2.391 -6.727 5.152 1.00 80.75 84 PHE A C 1
ATOM 669 O O . PHE A 1 84 ? 3.416 -7.065 4.570 1.00 80.75 84 PHE A O 1
ATOM 676 N N . VAL A 1 85 ? 1.190 -7.152 4.758 1.00 79.81 85 VAL A N 1
ATOM 677 C CA . VAL A 1 85 ? 1.002 -8.070 3.620 1.00 79.81 85 VAL A CA 1
ATOM 678 C C . VAL A 1 85 ? 1.246 -7.372 2.274 1.00 79.81 85 VAL A C 1
ATOM 680 O O . VAL A 1 85 ? 1.770 -7.988 1.345 1.00 79.81 85 VAL A O 1
ATOM 683 N N . SER A 1 86 ? 0.918 -6.081 2.149 1.00 73.25 86 SER A N 1
ATOM 684 C CA . SER A 1 86 ? 1.151 -5.314 0.912 1.00 73.25 86 SER A CA 1
ATOM 685 C C . SER A 1 86 ? 2.594 -4.844 0.744 1.00 73.25 86 SER A C 1
ATOM 687 O O . SER A 1 86 ? 3.076 -4.788 -0.388 1.00 73.25 86 SER A O 1
ATOM 689 N N . THR A 1 87 ? 3.308 -4.552 1.836 1.00 77.62 87 THR A N 1
ATOM 690 C CA . THR A 1 87 ? 4.662 -3.968 1.798 1.00 77.62 87 THR A CA 1
ATOM 691 C C . THR A 1 87 ? 5.660 -4.790 0.960 1.00 77.62 87 THR A C 1
ATOM 693 O O . THR A 1 87 ? 6.287 -4.203 0.078 1.00 77.62 87 THR A O 1
ATOM 696 N N . PRO A 1 88 ? 5.789 -6.126 1.112 1.00 79.50 88 PRO A N 1
ATOM 697 C CA . PRO A 1 88 ? 6.697 -6.936 0.294 1.00 79.50 88 PRO A CA 1
ATOM 698 C C . PRO A 1 88 ? 6.373 -6.858 -1.202 1.00 79.50 88 PRO A C 1
ATOM 700 O O . PRO A 1 88 ? 7.270 -6.749 -2.037 1.00 79.50 88 PRO A O 1
ATOM 703 N N . THR A 1 89 ? 5.080 -6.855 -1.536 1.00 73.56 89 THR A N 1
ATOM 704 C CA . THR A 1 89 ? 4.599 -6.766 -2.919 1.00 73.56 89 THR A CA 1
ATOM 705 C C . THR A 1 89 ? 4.919 -5.397 -3.521 1.00 73.56 89 THR A C 1
ATOM 707 O O . THR A 1 89 ? 5.433 -5.319 -4.637 1.00 73.56 89 THR A O 1
ATOM 710 N N . LEU A 1 90 ? 4.687 -4.313 -2.771 1.00 70.81 90 LEU A N 1
ATOM 711 C CA . LEU A 1 90 ? 5.003 -2.946 -3.198 1.00 70.81 90 LEU A CA 1
ATOM 712 C C . LEU A 1 90 ? 6.509 -2.737 -3.391 1.00 70.81 90 LEU A C 1
ATOM 714 O O . LEU A 1 90 ? 6.920 -2.151 -4.394 1.00 70.81 90 LEU A O 1
ATOM 718 N N . LEU A 1 91 ? 7.334 -3.255 -2.477 1.00 81.38 91 LEU A N 1
ATOM 719 C CA . LEU A 1 91 ? 8.792 -3.186 -2.587 1.00 81.38 91 LEU A CA 1
ATOM 720 C C . LEU A 1 91 ? 9.300 -3.934 -3.823 1.00 81.38 91 LEU A C 1
ATOM 722 O O . LEU A 1 91 ? 10.110 -3.393 -4.578 1.00 81.38 91 LEU A O 1
ATOM 726 N N . TYR A 1 92 ? 8.792 -5.144 -4.069 1.00 77.88 92 TYR A N 1
ATOM 727 C CA . TYR A 1 92 ? 9.150 -5.928 -5.250 1.00 77.88 92 TYR A CA 1
ATOM 728 C C . TYR A 1 92 ? 8.817 -5.185 -6.550 1.00 77.88 92 TYR A C 1
ATOM 730 O O . TYR A 1 92 ? 9.657 -5.077 -7.444 1.00 77.88 92 TYR A O 1
ATOM 738 N N . LEU A 1 93 ? 7.619 -4.612 -6.649 1.00 70.69 93 LEU A N 1
ATOM 739 C CA . LEU A 1 93 ? 7.200 -3.864 -7.836 1.00 70.69 93 LEU A CA 1
ATOM 740 C C . LEU A 1 93 ? 7.998 -2.580 -8.025 1.00 70.69 93 LEU A C 1
ATOM 742 O O . LEU A 1 93 ? 8.398 -2.278 -9.149 1.00 70.69 93 LEU A O 1
ATOM 746 N N . GLY A 1 94 ? 8.263 -1.849 -6.941 1.00 78.75 94 GLY A N 1
ATOM 747 C CA . GLY A 1 94 ? 9.136 -0.680 -6.973 1.00 78.75 94 GLY A CA 1
ATOM 748 C C . GLY A 1 94 ? 10.521 -1.043 -7.505 1.00 78.75 94 GLY A C 1
ATOM 749 O O . GLY A 1 94 ? 11.039 -0.374 -8.400 1.00 78.75 94 GLY A O 1
ATOM 750 N N . HIS A 1 95 ? 11.083 -2.158 -7.039 1.00 83.88 95 HIS A N 1
ATOM 751 C CA . HIS A 1 95 ? 12.373 -2.657 -7.502 1.00 83.88 95 HIS A CA 1
ATOM 752 C C . HIS A 1 95 ? 12.361 -3.035 -8.994 1.00 83.88 95 HIS A C 1
ATOM 754 O O . HIS A 1 95 ? 13.222 -2.581 -9.752 1.00 83.88 95 HIS A O 1
ATOM 760 N N . VAL A 1 96 ? 11.362 -3.797 -9.449 1.00 82.56 96 VAL A N 1
ATOM 761 C CA . VAL A 1 96 ? 11.216 -4.169 -10.868 1.00 82.56 96 VAL A CA 1
ATOM 762 C C . VAL A 1 96 ? 11.032 -2.928 -11.746 1.00 82.56 96 VAL A C 1
ATOM 764 O O . VAL A 1 96 ? 11.698 -2.800 -12.772 1.00 82.56 96 VAL A O 1
ATOM 767 N N . MET A 1 97 ? 10.193 -1.974 -11.333 1.00 79.19 97 MET A N 1
ATOM 768 C CA . MET A 1 97 ? 9.956 -0.734 -12.077 1.00 79.19 97 MET A CA 1
ATOM 769 C C . MET A 1 97 ? 11.237 0.097 -12.219 1.00 79.19 97 MET A C 1
ATOM 771 O O . MET A 1 97 ? 11.505 0.633 -13.297 1.00 79.19 97 MET A O 1
ATOM 775 N N . LEU A 1 98 ? 12.056 0.175 -11.165 1.00 86.31 98 LEU A N 1
ATOM 776 C CA . LEU A 1 98 ? 13.351 0.855 -11.209 1.00 86.31 98 LEU A CA 1
ATOM 777 C C . LEU A 1 98 ? 14.323 0.184 -12.187 1.00 86.31 98 LEU A C 1
ATOM 779 O O . LEU A 1 98 ? 15.005 0.883 -12.941 1.00 86.31 98 LEU A O 1
ATOM 783 N N . ILE A 1 99 ? 14.379 -1.149 -12.205 1.00 88.69 99 ILE A N 1
ATOM 784 C CA . ILE A 1 99 ? 15.232 -1.900 -13.139 1.00 88.69 99 ILE A CA 1
ATOM 785 C C . ILE A 1 99 ? 14.770 -1.684 -14.579 1.00 88.69 99 ILE A C 1
ATOM 787 O O . ILE A 1 99 ? 15.570 -1.273 -15.420 1.00 88.69 99 ILE A O 1
ATOM 791 N N . VAL A 1 100 ? 13.479 -1.868 -14.854 1.00 86.44 100 VAL A N 1
ATOM 792 C CA . VAL A 1 100 ? 12.905 -1.678 -16.195 1.00 86.44 100 VAL A CA 1
ATOM 793 C C . VAL A 1 100 ? 13.115 -0.243 -16.680 1.00 86.44 100 VAL A C 1
ATOM 795 O O . VAL A 1 100 ? 13.447 -0.020 -17.844 1.00 86.44 100 VAL A O 1
ATOM 798 N N . HIS A 1 101 ? 12.989 0.754 -15.800 1.00 84.69 101 HIS A N 1
ATOM 799 C CA . HIS A 1 101 ? 13.264 2.144 -16.160 1.00 84.69 101 HIS A CA 1
ATOM 800 C C . HIS A 1 101 ? 14.733 2.358 -16.559 1.00 84.69 101 HIS A C 1
ATOM 802 O O . HIS A 1 101 ? 15.010 3.033 -17.557 1.00 84.69 101 HIS A O 1
ATOM 808 N N . LYS A 1 102 ? 15.680 1.760 -15.821 1.00 89.75 102 LYS A N 1
ATOM 809 C CA . LYS A 1 102 ? 17.111 1.800 -16.164 1.00 89.75 102 LYS A CA 1
ATOM 810 C C . LYS A 1 102 ? 17.387 1.113 -17.501 1.00 89.75 102 LYS A C 1
ATOM 812 O O . LYS A 1 102 ? 18.065 1.703 -18.344 1.00 89.75 102 LYS A O 1
ATOM 817 N N . GLU A 1 103 ? 16.825 -0.073 -17.726 1.00 90.44 103 GLU A N 1
ATOM 818 C CA . GLU A 1 103 ? 16.971 -0.794 -18.994 1.00 90.44 103 GLU A CA 1
ATOM 819 C C . GLU A 1 103 ? 16.393 -0.007 -20.171 1.00 90.44 103 GLU A C 1
ATOM 821 O O . GLU A 1 103 ? 17.063 0.160 -21.188 1.00 90.44 103 GLU A O 1
ATOM 826 N N . ASN A 1 104 ? 15.189 0.548 -20.032 1.00 89.56 104 ASN A N 1
ATOM 827 C CA . ASN A 1 104 ? 14.554 1.345 -21.082 1.00 89.56 104 ASN A CA 1
ATOM 828 C C . ASN A 1 104 ? 15.369 2.598 -21.420 1.00 89.56 104 ASN A C 1
ATOM 830 O O . ASN A 1 104 ? 15.498 2.959 -22.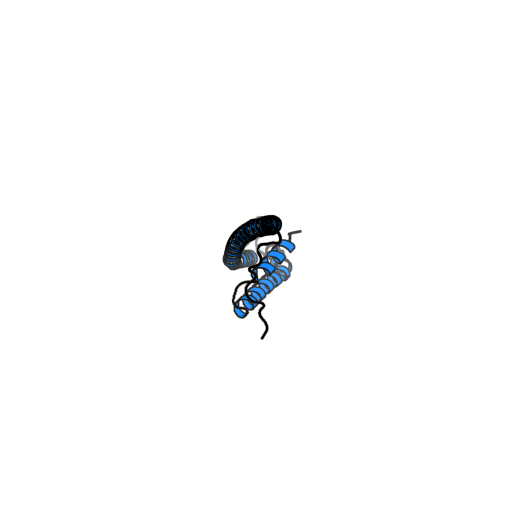592 1.00 89.56 104 ASN A O 1
ATOM 834 N N . LYS A 1 105 ? 15.970 3.248 -20.416 1.00 91.19 105 LYS A N 1
ATOM 835 C CA . LYS A 1 105 ? 16.874 4.384 -20.632 1.00 91.19 105 LYS A CA 1
ATOM 836 C C . LYS A 1 105 ? 18.130 3.969 -21.402 1.00 91.19 105 LYS A C 1
ATOM 838 O O . LYS A 1 105 ? 18.559 4.707 -22.289 1.00 91.19 105 LYS A O 1
ATOM 843 N N . LEU A 1 106 ? 18.701 2.802 -21.097 1.00 92.06 106 LEU A N 1
ATOM 844 C CA . LEU A 1 106 ? 19.866 2.272 -21.808 1.00 92.06 106 LEU A CA 1
ATOM 845 C C . LEU A 1 106 ? 19.518 1.861 -23.247 1.00 92.06 106 LEU A C 1
ATOM 847 O O . LEU A 1 106 ? 20.215 2.264 -24.176 1.00 92.06 106 LEU A O 1
ATOM 851 N N . ARG A 1 107 ? 18.399 1.153 -23.448 1.00 91.62 107 ARG A N 1
ATOM 852 C CA . ARG A 1 107 ? 17.890 0.753 -24.772 1.00 91.62 107 ARG A CA 1
ATOM 853 C C . ARG A 1 107 ? 17.667 1.959 -25.683 1.00 91.62 107 ARG A C 1
ATOM 855 O O . ARG A 1 107 ? 18.104 1.931 -26.828 1.00 91.62 107 ARG A O 1
ATOM 862 N N . ARG A 1 108 ? 17.076 3.044 -25.165 1.00 91.25 108 ARG A N 1
ATOM 863 C CA . ARG A 1 108 ? 16.900 4.303 -25.916 1.00 91.25 108 ARG A CA 1
ATOM 864 C C . ARG A 1 108 ? 18.234 4.924 -26.340 1.00 91.25 108 ARG A C 1
ATOM 866 O O . ARG A 1 108 ? 18.352 5.406 -27.460 1.00 91.25 108 ARG A O 1
ATOM 873 N N . ARG A 1 109 ? 19.255 4.898 -25.474 1.00 92.19 109 ARG A N 1
ATOM 874 C CA . ARG A 1 109 ? 20.599 5.405 -25.814 1.00 92.19 109 ARG A CA 1
ATOM 875 C C . ARG A 1 109 ? 21.263 4.565 -26.900 1.00 92.19 109 ARG A C 1
ATOM 877 O O . ARG A 1 109 ? 21.795 5.139 -27.845 1.00 92.19 109 ARG A O 1
ATOM 884 N N . LEU A 1 110 ? 21.187 3.239 -26.785 1.00 92.62 110 LEU A N 1
ATOM 885 C CA . LEU A 1 110 ? 21.734 2.326 -27.785 1.00 92.62 110 LEU A CA 1
ATOM 886 C C . LEU A 1 110 ? 21.030 2.501 -29.137 1.00 92.62 110 LEU A C 1
ATOM 888 O O . LEU A 1 110 ? 21.702 2.651 -30.150 1.00 92.62 110 LEU A O 1
ATOM 892 N N . GLN A 1 111 ? 19.694 2.577 -29.158 1.00 92.56 111 GLN A N 1
ATOM 893 C CA . GLN A 1 111 ? 18.932 2.846 -30.385 1.00 92.56 111 GLN A CA 1
ATOM 894 C C . GLN A 1 111 ? 19.323 4.179 -31.033 1.00 92.56 111 GLN A C 1
ATOM 896 O O . GLN A 1 111 ? 19.517 4.232 -32.246 1.00 92.56 111 GLN A O 1
ATOM 901 N N . ASN A 1 112 ? 19.497 5.239 -30.238 1.00 92.00 112 ASN A N 1
ATOM 902 C CA . ASN A 1 112 ? 19.933 6.534 -30.758 1.00 92.00 112 ASN A CA 1
ATOM 903 C C . ASN A 1 112 ? 21.352 6.471 -31.340 1.00 92.00 112 ASN A C 1
ATOM 905 O O . ASN A 1 112 ? 21.582 7.041 -32.402 1.00 92.00 112 ASN A O 1
ATOM 909 N N . GLN A 1 113 ? 22.287 5.765 -30.691 1.00 92.38 113 GLN A N 1
ATOM 910 C CA . GLN A 1 113 ? 23.646 5.570 -31.213 1.00 92.38 113 GLN A CA 1
ATOM 911 C C . GLN A 1 113 ? 23.646 4.775 -32.519 1.00 92.38 113 GLN A C 1
ATOM 913 O O . GLN A 1 113 ? 24.258 5.212 -33.487 1.00 92.38 113 GLN A O 1
ATOM 918 N N . VAL A 1 114 ? 22.917 3.656 -32.574 1.00 93.12 114 VAL A N 1
ATOM 919 C CA . VAL A 1 114 ? 22.783 2.842 -33.792 1.00 93.12 114 VAL A CA 1
ATOM 920 C C . VAL A 1 114 ? 22.193 3.673 -34.931 1.00 93.12 114 VAL A C 1
ATOM 922 O O . VAL A 1 114 ? 22.739 3.660 -36.028 1.00 93.12 114 VAL A O 1
ATOM 925 N N . CYS A 1 115 ? 21.142 4.455 -34.670 1.00 91.25 115 CYS A N 1
ATOM 926 C CA . CYS A 1 115 ? 20.545 5.353 -35.661 1.00 91.25 115 CYS A CA 1
ATOM 927 C C . CYS A 1 115 ? 21.545 6.413 -36.159 1.00 91.25 115 CYS A C 1
ATOM 929 O O . CYS A 1 115 ? 21.615 6.681 -37.357 1.00 91.25 115 CYS A O 1
ATOM 931 N N . HIS A 1 116 ? 22.356 6.985 -35.263 1.00 90.81 116 HIS A N 1
ATOM 932 C CA . HIS A 1 116 ? 23.365 7.982 -35.628 1.00 90.81 116 HIS A CA 1
ATOM 933 C C . HIS A 1 116 ? 24.495 7.388 -36.480 1.00 90.81 116 HIS A C 1
ATOM 935 O O . HIS A 1 116 ? 24.894 7.996 -37.474 1.00 90.81 116 HIS A O 1
ATOM 941 N N . THR A 1 117 ? 24.988 6.202 -36.113 1.00 91.44 117 THR A N 1
ATOM 942 C CA . THR A 1 117 ? 26.018 5.482 -36.872 1.00 91.44 117 THR A CA 1
ATOM 943 C C . THR A 1 117 ? 25.488 5.057 -38.236 1.00 91.44 117 THR A C 1
ATOM 945 O O . THR A 1 117 ? 26.161 5.294 -39.234 1.00 91.44 117 THR A O 1
ATOM 948 N N . LEU A 1 118 ? 24.265 4.515 -38.296 1.00 92.62 118 LEU A N 1
ATOM 949 C CA . LEU A 1 118 ? 23.625 4.111 -39.548 1.00 92.62 118 LEU A CA 1
ATOM 950 C C . LEU A 1 118 ? 23.442 5.310 -40.490 1.00 92.62 118 LEU A C 1
ATOM 952 O O . LEU A 1 118 ? 23.776 5.222 -41.669 1.00 92.62 118 LEU A O 1
ATOM 956 N N . LYS A 1 119 ? 22.976 6.454 -39.966 1.00 92.62 119 LYS A N 1
ATOM 957 C CA . LYS A 1 119 ? 22.870 7.691 -40.753 1.00 92.62 119 LYS A CA 1
ATOM 958 C C . LYS A 1 119 ? 24.213 8.085 -41.347 1.00 92.62 119 LYS A C 1
ATOM 960 O O . LYS A 1 119 ? 24.265 8.311 -42.546 1.00 92.62 119 LYS A O 1
ATOM 965 N N . LYS A 1 120 ? 25.276 8.105 -40.534 1.00 91.75 120 LYS A N 1
ATOM 966 C CA . LYS A 1 120 ? 26.624 8.462 -40.988 1.00 91.75 120 LYS A CA 1
ATOM 967 C C . LYS A 1 120 ? 27.118 7.521 -42.089 1.00 91.75 120 LYS A C 1
ATOM 969 O O . LYS A 1 120 ? 27.564 7.997 -43.122 1.00 91.75 120 LYS A O 1
ATOM 974 N N . THR A 1 121 ? 26.962 6.205 -41.913 1.00 91.38 121 THR A N 1
ATOM 975 C CA . THR A 1 121 ? 27.357 5.229 -42.942 1.00 91.38 121 THR A CA 1
ATOM 976 C C . THR A 1 121 ? 26.582 5.404 -44.244 1.00 91.38 121 THR A C 1
ATOM 978 O O . THR A 1 121 ? 27.162 5.243 -45.308 1.00 91.38 121 THR A O 1
ATOM 981 N N . VAL A 1 122 ? 25.295 5.763 -44.181 1.00 90.25 122 VAL A N 1
ATOM 982 C CA . VAL A 1 122 ? 24.496 6.034 -45.385 1.00 90.25 122 VAL A CA 1
ATOM 983 C C . VAL A 1 122 ? 24.995 7.294 -46.087 1.00 90.25 122 VAL A C 1
ATOM 985 O O . VAL A 1 122 ? 25.208 7.244 -47.289 1.00 90.25 122 VAL A O 1
ATOM 988 N N . THR A 1 123 ? 25.264 8.382 -45.356 1.00 90.50 123 THR A N 1
ATOM 989 C CA . THR A 1 123 ? 25.799 9.619 -45.961 1.00 90.50 123 THR A CA 1
ATOM 990 C C . THR A 1 123 ? 27.193 9.405 -46.559 1.00 90.50 123 THR A C 1
ATOM 992 O O . THR A 1 123 ? 27.491 9.908 -47.640 1.00 90.50 123 THR A O 1
ATOM 995 N N . ASP A 1 124 ? 28.044 8.623 -45.891 1.00 86.75 124 ASP A N 1
ATOM 996 C CA . ASP A 1 124 ? 29.374 8.269 -46.396 1.00 86.75 124 ASP A CA 1
ATOM 997 C C . ASP A 1 124 ? 29.275 7.408 -47.674 1.00 86.75 124 ASP A C 1
ATOM 999 O O . ASP A 1 124 ? 30.021 7.628 -48.623 1.00 86.75 124 ASP A O 1
ATOM 1003 N N . ILE A 1 125 ? 28.326 6.465 -47.755 1.00 87.00 125 ILE A N 1
ATOM 1004 C CA . ILE A 1 125 ? 28.076 5.691 -48.985 1.00 87.00 125 ILE A CA 1
ATOM 1005 C C . ILE A 1 125 ? 27.547 6.598 -50.098 1.00 87.00 125 ILE A C 1
ATOM 1007 O O . ILE A 1 125 ? 28.053 6.530 -51.212 1.00 87.00 125 ILE A O 1
ATOM 1011 N N . GLU A 1 126 ? 26.573 7.457 -49.795 1.00 84.56 126 GLU A N 1
ATOM 1012 C CA . GLU A 1 126 ? 25.921 8.350 -50.759 1.00 84.56 126 GLU A CA 1
ATOM 1013 C C . GLU A 1 126 ? 26.939 9.312 -51.395 1.00 84.56 126 GLU A C 1
ATOM 1015 O O . GLU A 1 126 ? 27.035 9.405 -52.621 1.00 84.56 126 GLU A O 1
ATOM 1020 N N . THR A 1 127 ? 27.810 9.904 -50.572 1.00 78.19 127 THR A N 1
ATOM 1021 C CA . THR A 1 127 ? 28.923 10.754 -51.030 1.00 78.19 127 THR A CA 1
ATOM 1022 C C . THR A 1 127 ? 29.992 9.999 -51.822 1.00 78.19 127 THR A C 1
ATOM 1024 O O . THR A 1 127 ? 30.615 10.584 -52.712 1.00 78.19 127 THR A O 1
ATOM 1027 N N . LEU A 1 128 ? 30.217 8.710 -51.541 1.00 80.12 128 LEU A N 1
ATOM 1028 C CA . LEU A 1 128 ? 31.106 7.869 -52.345 1.00 80.12 128 LEU A CA 1
ATOM 1029 C C . LEU A 1 128 ? 30.481 7.529 -53.701 1.00 80.12 128 LEU A C 1
ATOM 1031 O O . LEU A 1 128 ? 31.177 7.632 -54.707 1.00 80.12 128 LEU A O 1
ATOM 1035 N N . THR A 1 129 ? 29.189 7.195 -53.761 1.00 69.00 129 THR A N 1
ATOM 1036 C CA . THR A 1 129 ? 28.476 6.972 -55.033 1.00 69.00 129 THR A CA 1
ATOM 1037 C C . THR A 1 129 ? 28.412 8.224 -55.902 1.00 69.00 129 THR A C 1
ATOM 1039 O O . THR A 1 129 ? 28.525 8.109 -57.117 1.00 69.00 129 THR A O 1
ATOM 1042 N N . GLU A 1 130 ? 28.309 9.416 -55.309 1.00 66.31 130 GLU A N 1
ATOM 1043 C CA . GLU A 1 130 ? 28.293 10.682 -56.056 1.00 66.31 130 GLU A CA 1
ATOM 1044 C C . GLU A 1 130 ? 29.680 11.067 -56.612 1.00 66.31 130 GLU A C 1
ATOM 1046 O O . GLU A 1 130 ? 29.786 11.782 -57.607 1.00 66.31 130 GLU A O 1
ATOM 1051 N N . LYS A 1 131 ? 30.763 10.546 -56.016 1.00 58.56 131 LYS A N 1
ATOM 1052 C CA . LYS A 1 131 ? 32.148 10.723 -56.491 1.00 58.56 131 LYS A CA 1
ATOM 1053 C C . LYS A 1 131 ? 32.615 9.677 -57.502 1.00 58.56 131 LYS A C 1
ATOM 1055 O O . LYS A 1 131 ? 33.731 9.814 -58.005 1.00 58.56 131 LYS A O 1
ATOM 1060 N N . VAL A 1 132 ? 31.821 8.646 -57.795 1.00 51.47 132 VAL A N 1
ATOM 1061 C CA . VAL A 1 132 ? 32.150 7.658 -58.831 1.00 51.47 132 VAL A CA 1
ATOM 1062 C C . VAL A 1 132 ? 31.724 8.223 -60.194 1.00 51.47 132 VAL A C 1
ATOM 1064 O O . VAL A 1 132 ? 30.526 8.341 -60.449 1.00 51.47 132 VAL A O 1
ATOM 1067 N N . PRO A 1 133 ? 32.665 8.593 -61.086 1.00 56.00 133 PRO A N 1
ATOM 1068 C CA . PRO A 1 133 ? 32.321 8.951 -62.457 1.00 56.00 133 PRO A CA 1
ATOM 1069 C C . PRO A 1 133 ? 31.728 7.725 -63.181 1.00 56.00 133 PRO A C 1
ATOM 1071 O O . PRO A 1 133 ? 32.139 6.601 -62.887 1.00 56.00 133 PRO A O 1
ATOM 1074 N N . PRO A 1 134 ? 30.799 7.904 -64.138 1.00 54.22 134 PRO A N 1
ATOM 1075 C CA . PRO A 1 134 ? 30.033 6.818 -64.772 1.00 54.22 134 PRO A CA 1
ATOM 1076 C C . PRO A 1 134 ? 30.847 5.766 -65.562 1.00 54.22 134 PRO A C 1
ATOM 1078 O O . PRO A 1 134 ? 30.257 4.827 -66.091 1.00 54.22 134 PRO A O 1
ATOM 1081 N N . ASP A 1 135 ? 32.180 5.854 -65.599 1.00 45.81 135 ASP A N 1
ATOM 1082 C CA . ASP A 1 135 ? 33.045 5.070 -66.494 1.00 45.81 135 ASP A CA 1
ATOM 1083 C C . ASP A 1 135 ? 33.821 3.914 -65.826 1.00 45.81 135 ASP A C 1
ATOM 1085 O O . ASP A 1 135 ? 34.755 3.374 -66.417 1.00 45.81 135 ASP A O 1
ATOM 1089 N N . SER A 1 136 ? 33.450 3.469 -64.620 1.00 48.81 136 SER A N 1
ATOM 1090 C CA . SER A 1 136 ? 34.056 2.279 -63.983 1.00 48.81 136 SER A CA 1
ATOM 1091 C C . SER A 1 136 ? 33.067 1.151 -63.668 1.00 48.81 136 SER A C 1
ATOM 1093 O O . SER A 1 136 ? 33.260 0.381 -62.727 1.00 48.81 136 SER A O 1
ATOM 1095 N N . LEU A 1 137 ? 32.037 0.974 -64.504 1.00 46.97 137 LEU A N 1
ATOM 1096 C CA . LEU A 1 137 ? 31.425 -0.351 -64.641 1.00 46.97 137 LEU A CA 1
ATOM 1097 C C . LEU A 1 137 ? 32.461 -1.287 -65.294 1.00 46.97 137 LEU A C 1
ATOM 1099 O O . LEU A 1 137 ? 32.933 -0.970 -66.390 1.00 46.97 137 LEU A O 1
ATOM 1103 N N . PRO A 1 138 ? 32.811 -2.447 -64.705 1.00 38.78 138 PRO A N 1
ATOM 1104 C CA . PRO A 1 138 ? 33.605 -3.427 -65.425 1.00 38.78 138 PRO A CA 1
ATOM 1105 C C . PRO A 1 138 ? 32.785 -3.938 -66.617 1.00 38.78 138 PRO A C 1
ATOM 1107 O O . PRO A 1 138 ? 31.868 -4.747 -66.478 1.00 38.78 138 PRO A O 1
ATOM 1110 N N . SER A 1 139 ? 33.128 -3.457 -67.814 1.00 43.25 139 SER A N 1
ATOM 1111 C CA . SER A 1 139 ? 32.798 -4.113 -69.079 1.00 43.25 139 SER A CA 1
ATOM 1112 C C . SER A 1 139 ? 33.566 -5.427 -69.156 1.00 43.25 139 SER A C 1
ATOM 1114 O O . SER A 1 139 ? 34.679 -5.483 -69.668 1.00 43.25 139 SER A O 1
ATOM 1116 N N . SER A 1 140 ? 32.987 -6.481 -68.595 1.00 43.38 140 SER A N 1
ATOM 1117 C CA . SER A 1 140 ? 33.257 -7.897 -68.874 1.00 43.38 140 SER A CA 1
ATOM 1118 C C . SER A 1 140 ? 32.172 -8.663 -68.109 1.00 43.38 140 SER A C 1
ATOM 1120 O O . SER A 1 140 ? 32.241 -8.751 -66.895 1.00 43.38 140 SER A O 1
ATOM 1122 N N . GLN A 1 141 ? 31.083 -9.160 -68.686 1.00 45.28 141 GLN A N 1
ATOM 1123 C CA . GLN A 1 141 ? 30.942 -9.830 -69.970 1.00 45.28 141 GLN A CA 1
ATOM 1124 C C . GLN A 1 141 ? 29.556 -9.531 -70.566 1.00 45.28 141 GLN A C 1
ATOM 1126 O O . GLN A 1 141 ? 28.534 -10.030 -70.101 1.00 45.28 141 GLN A O 1
ATOM 1131 N N . LYS A 1 142 ? 29.531 -8.767 -71.657 1.00 41.84 142 LYS A N 1
ATOM 1132 C CA . LYS A 1 142 ? 28.565 -8.979 -72.736 1.00 41.84 142 LYS A CA 1
ATOM 1133 C C . LYS A 1 142 ? 29.387 -9.456 -73.930 1.00 41.84 142 LYS A C 1
ATOM 1135 O O . LYS A 1 142 ? 30.013 -8.646 -74.602 1.00 41.84 142 LYS A O 1
ATOM 1140 N N . LEU A 1 143 ? 29.418 -10.764 -74.161 1.00 38.19 143 LEU A N 1
ATOM 1141 C CA . LEU A 1 143 ? 29.675 -11.306 -75.489 1.00 38.19 143 LEU A CA 1
ATOM 1142 C C . LE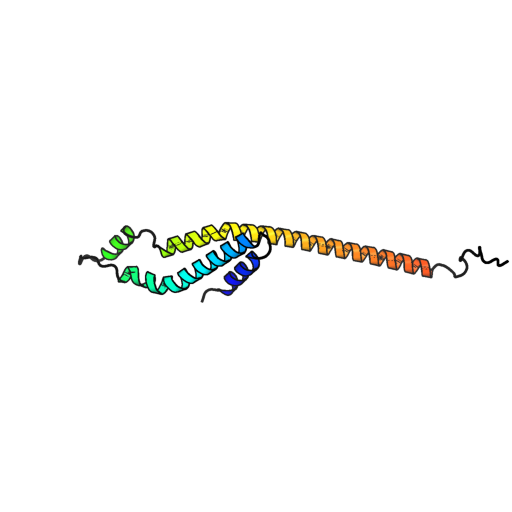U A 1 143 ? 28.657 -12.421 -75.720 1.00 38.19 143 LEU A C 1
ATOM 1144 O O . LEU A 1 143 ? 28.692 -13.463 -75.076 1.00 38.19 143 LEU A O 1
ATOM 1148 N N . SER A 1 144 ? 27.693 -12.119 -76.580 1.00 40.03 144 SER A N 1
ATOM 1149 C CA . SER A 1 144 ? 26.789 -13.066 -77.218 1.00 40.03 144 SER A CA 1
ATOM 1150 C C . SER A 1 144 ? 27.550 -13.847 -78.290 1.00 40.03 144 SER A C 1
ATOM 1152 O O . SER A 1 144 ? 28.086 -13.204 -79.193 1.00 40.03 144 SER A O 1
ATOM 1154 N N . SER A 1 145 ? 27.565 -15.179 -78.219 1.00 36.53 145 SER A N 1
ATOM 1155 C CA . SER A 1 145 ? 27.317 -16.108 -79.337 1.00 36.53 145 SER A CA 1
ATOM 1156 C C . SER A 1 145 ? 27.424 -17.558 -78.878 1.00 36.53 145 SER A C 1
ATOM 1158 O O . SER A 1 145 ? 28.157 -17.815 -77.900 1.00 36.53 145 SER A O 1
#

Radius of gyration: 34.77 Å; chains: 1; bounding box: 56×31×118 Å

Organism: Conger conger (NCBI:txid82655)